Protein AF-C5FGK3-F1 (afdb_monomer_lite)

Radius of gyration: 17.94 Å; chains: 1; bounding box: 48×45×46 Å

Structure (mmCIF, N/CA/C/O backbone):
data_AF-C5FGK3-F1
#
_entry.id   AF-C5FGK3-F1
#
loop_
_atom_site.group_PDB
_atom_site.id
_atom_site.type_symbol
_atom_site.label_atom_id
_atom_site.label_alt_id
_atom_site.label_comp_id
_atom_site.label_asym_id
_atom_site.label_entity_id
_atom_site.label_seq_id
_atom_site.pdbx_PDB_ins_code
_atom_site.Cartn_x
_atom_site.Cartn_y
_atom_site.Cartn_z
_atom_site.occupancy
_atom_site.B_iso_or_equiv
_atom_site.auth_seq_id
_atom_site.auth_comp_id
_atom_site.auth_asym_id
_atom_site.auth_atom_id
_atom_site.pdbx_PDB_model_num
ATOM 1 N N . MET A 1 1 ? 9.066 6.133 8.259 1.00 46.75 1 MET A N 1
ATOM 2 C CA . MET A 1 1 ? 7.668 6.545 8.514 1.00 46.75 1 MET A CA 1
ATOM 3 C C . MET A 1 1 ? 7.582 7.326 9.819 1.00 46.75 1 MET A C 1
ATOM 5 O O . MET A 1 1 ? 7.356 6.733 10.862 1.00 46.75 1 MET A O 1
ATOM 9 N N . LYS A 1 2 ? 7.820 8.641 9.806 1.00 39.19 2 LYS A N 1
ATOM 10 C CA . LYS A 1 2 ? 7.556 9.489 10.978 1.00 39.19 2 LYS A CA 1
ATOM 11 C C . LYS A 1 2 ? 6.221 10.207 10.742 1.00 39.19 2 LYS A C 1
ATOM 13 O O . LYS A 1 2 ? 6.162 11.173 9.998 1.00 39.19 2 LYS A O 1
ATOM 18 N N . ASN A 1 3 ? 5.166 9.682 11.363 1.00 51.44 3 ASN A N 1
ATOM 19 C CA . ASN A 1 3 ? 3.956 10.397 11.795 1.00 51.44 3 ASN A CA 1
ATOM 20 C C . ASN A 1 3 ? 3.020 11.030 10.743 1.00 51.44 3 ASN A C 1
ATOM 22 O O . ASN A 1 3 ? 2.273 11.944 11.093 1.00 51.44 3 ASN A O 1
ATOM 26 N N . SER A 1 4 ? 2.990 10.559 9.492 1.00 67.69 4 SER A N 1
ATOM 27 C CA . SER A 1 4 ? 2.027 11.086 8.511 1.00 67.69 4 SER A CA 1
ATOM 28 C C . SER A 1 4 ? 0.628 10.474 8.625 1.00 67.69 4 SER A C 1
ATOM 30 O O . SER A 1 4 ? -0.319 11.152 8.245 1.00 67.69 4 SER A O 1
ATOM 32 N N . PHE A 1 5 ? 0.467 9.262 9.168 1.00 81.50 5 PHE A N 1
ATOM 33 C CA . PHE A 1 5 ? -0.829 8.578 9.256 1.00 81.50 5 PHE A CA 1
ATOM 34 C C . PHE A 1 5 ? -1.486 8.718 10.629 1.00 81.50 5 PHE A C 1
ATOM 36 O O . PHE A 1 5 ? -0.829 8.591 11.664 1.00 81.50 5 PHE A O 1
ATOM 43 N N . ARG A 1 6 ? -2.796 8.968 10.638 1.00 85.44 6 ARG A N 1
ATOM 44 C CA . ARG A 1 6 ? -3.632 9.092 11.839 1.00 85.44 6 ARG A CA 1
ATOM 45 C C . ARG A 1 6 ? -4.905 8.264 11.674 1.00 85.44 6 ARG A C 1
ATOM 47 O O . ARG A 1 6 ? -5.277 7.931 10.555 1.00 85.44 6 ARG A O 1
ATOM 54 N N . ILE A 1 7 ? -5.568 7.944 12.780 1.00 86.62 7 ILE A N 1
ATOM 55 C CA . ILE A 1 7 ? -6.902 7.331 12.751 1.00 86.62 7 ILE A CA 1
ATOM 56 C C . ILE A 1 7 ? -7.941 8.442 12.856 1.00 86.62 7 ILE A C 1
ATOM 58 O O . ILE A 1 7 ? -7.808 9.305 13.725 1.00 86.62 7 ILE A O 1
ATOM 62 N N . ASP A 1 8 ? -8.941 8.397 11.985 1.00 85.25 8 ASP A N 1
ATOM 63 C CA . ASP A 1 8 ? -10.130 9.247 12.015 1.00 85.25 8 ASP A CA 1
ATOM 64 C C . ASP A 1 8 ? -11.398 8.385 11.974 1.00 85.25 8 ASP A C 1
ATOM 66 O O . ASP A 1 8 ? -11.386 7.279 11.427 1.00 85.25 8 ASP A O 1
ATOM 70 N N . ASN A 1 9 ? -12.485 8.880 12.562 1.00 84.31 9 ASN A N 1
ATOM 71 C CA . ASN A 1 9 ? -13.774 8.194 12.602 1.00 84.31 9 ASN A CA 1
ATOM 72 C C . ASN A 1 9 ? -14.754 8.930 11.701 1.00 84.31 9 ASN A C 1
ATOM 74 O O . ASN A 1 9 ? -15.127 10.065 11.995 1.00 84.31 9 ASN A O 1
ATOM 78 N N . ARG A 1 10 ? -15.213 8.271 10.635 1.00 79.81 10 ARG A N 1
ATOM 79 C CA . ARG A 1 10 ? -16.197 8.853 9.720 1.00 79.81 10 ARG A CA 1
ATOM 80 C C . ARG A 1 10 ? -17.544 8.148 9.825 1.00 79.81 10 ARG A C 1
ATOM 82 O O . ARG A 1 10 ? -17.573 6.926 9.982 1.00 79.81 10 ARG A O 1
ATOM 89 N N . PRO A 1 11 ? -18.659 8.889 9.727 1.00 79.62 11 PRO A N 1
ATOM 90 C CA . PRO A 1 11 ? -19.976 8.285 9.636 1.00 79.62 11 PRO A CA 1
ATOM 91 C C . PRO A 1 11 ? -20.112 7.526 8.315 1.00 79.62 11 PRO A C 1
ATOM 93 O O . PRO A 1 11 ? -19.866 8.066 7.238 1.00 79.62 11 PRO A O 1
ATOM 96 N N . VAL A 1 12 ? -20.513 6.265 8.412 1.00 79.44 12 VAL A N 1
ATOM 97 C CA . VAL A 1 12 ? -20.886 5.406 7.292 1.00 79.44 12 VAL A CA 1
ATOM 98 C C . VAL A 1 12 ? -22.383 5.148 7.410 1.00 79.44 12 VAL A C 1
ATOM 100 O O . VAL A 1 12 ? -22.846 4.373 8.245 1.00 79.44 12 VAL A O 1
ATOM 103 N N . GLY A 1 13 ? -23.164 5.859 6.597 1.00 78.56 13 GLY A N 1
ATOM 104 C CA . GLY A 1 13 ? -24.617 5.919 6.762 1.00 78.56 13 GLY A CA 1
ATOM 105 C C . GLY A 1 13 ? -25.036 6.710 8.009 1.00 78.56 13 GLY A C 1
ATOM 106 O O . GLY A 1 13 ? -24.255 7.477 8.565 1.00 78.56 13 GLY A O 1
ATOM 107 N N . MET A 1 14 ? -26.289 6.546 8.445 1.00 75.56 14 MET A N 1
ATOM 108 C CA . MET A 1 14 ? -26.844 7.341 9.556 1.00 75.56 14 MET A CA 1
ATOM 109 C C . MET A 1 14 ? -26.372 6.906 10.951 1.00 75.56 14 MET A C 1
ATOM 111 O O . MET A 1 14 ? -26.411 7.718 11.870 1.00 75.56 14 MET A O 1
ATOM 115 N N . TYR A 1 15 ? -25.956 5.647 11.129 1.00 76.06 15 TYR A N 1
ATOM 116 C CA . TYR A 1 15 ? -25.777 5.057 12.467 1.00 76.06 15 TYR A CA 1
ATOM 117 C C . TYR A 1 15 ? -24.441 4.350 12.693 1.00 76.06 15 TYR A C 1
ATOM 119 O O . TYR A 1 15 ? -24.172 3.931 13.818 1.00 76.06 15 TYR A O 1
ATOM 127 N N . MET A 1 16 ? -23.606 4.185 11.664 1.00 77.75 16 MET A N 1
ATOM 128 C CA . MET A 1 16 ? -22.317 3.513 11.820 1.00 77.75 16 MET A CA 1
ATOM 129 C C . MET A 1 16 ? -21.180 4.522 11.753 1.00 77.75 16 MET A C 1
ATOM 131 O O . MET A 1 16 ? -21.219 5.474 10.980 1.00 77.75 16 MET A O 1
ATOM 135 N N . LEU A 1 17 ? -20.154 4.299 12.566 1.00 80.69 17 LEU A N 1
ATOM 136 C CA . LEU A 1 17 ? -18.863 4.960 12.441 1.00 80.69 17 LEU A CA 1
ATOM 137 C C . LEU A 1 17 ? -17.873 3.915 11.939 1.00 80.69 17 LEU A C 1
ATOM 139 O O . LEU A 1 17 ? -17.813 2.816 12.487 1.00 80.69 17 LEU A O 1
ATOM 143 N N . GLN A 1 18 ? -17.097 4.258 10.917 1.00 83.88 18 GLN A N 1
ATOM 144 C CA . GLN A 1 18 ? -15.974 3.448 10.468 1.00 83.88 18 GLN A CA 1
ATOM 145 C C . GLN A 1 18 ? -14.682 4.208 10.740 1.00 83.88 18 GLN A C 1
ATOM 147 O O . GLN A 1 18 ? -14.499 5.349 10.304 1.00 83.88 18 GLN A O 1
ATOM 152 N N . SER A 1 19 ? -13.782 3.567 11.478 1.00 87.31 19 SER A N 1
ATOM 153 C CA . SER A 1 19 ? -12.433 4.075 11.670 1.00 87.31 19 SER A CA 1
ATOM 154 C C . SER A 1 19 ? -11.613 3.854 10.398 1.00 87.31 19 SER A C 1
ATOM 156 O O . SER A 1 19 ? -11.631 2.779 9.793 1.00 87.31 19 SER A O 1
ATOM 158 N N . SER A 1 20 ? -10.874 4.879 9.989 1.00 88.38 20 SER A N 1
ATOM 159 C CA . SER A 1 20 ? -9.983 4.838 8.831 1.00 88.38 20 SER A CA 1
ATOM 160 C C . SER A 1 20 ? -8.619 5.425 9.179 1.00 88.38 20 SER A C 1
ATOM 162 O O . SER A 1 20 ? -8.494 6.390 9.938 1.00 88.38 20 SER A O 1
ATOM 164 N N . TRP A 1 21 ? -7.573 4.814 8.637 1.00 88.75 21 TRP A N 1
ATOM 165 C CA . TRP A 1 21 ? -6.245 5.393 8.590 1.00 88.75 21 TRP A CA 1
ATOM 166 C C . TRP A 1 21 ? -6.229 6.434 7.486 1.00 88.75 21 TRP A C 1
ATOM 168 O O . TRP A 1 21 ? -6.609 6.127 6.366 1.00 88.75 21 TRP A O 1
ATOM 178 N N . HIS A 1 22 ? -5.751 7.638 7.768 1.00 87.75 22 HIS A N 1
ATOM 179 C CA . HIS A 1 22 ? -5.663 8.710 6.784 1.00 87.75 22 HIS A CA 1
ATOM 180 C C . HIS A 1 22 ? -4.305 9.395 6.860 1.00 87.75 22 HIS A C 1
ATOM 182 O O . HIS A 1 22 ? -3.720 9.561 7.938 1.00 87.75 22 HIS A O 1
ATOM 188 N N . CYS A 1 23 ? -3.794 9.792 5.701 1.00 86.31 23 CYS A N 1
ATOM 189 C CA . CYS A 1 23 ? -2.635 10.656 5.610 1.00 86.31 23 CYS A CA 1
ATOM 190 C C . CYS A 1 23 ? -3.015 12.072 6.068 1.00 86.31 23 CYS A C 1
ATOM 192 O O . CYS A 1 23 ? -3.978 12.669 5.612 1.00 86.31 23 CYS A O 1
ATOM 194 N N . SER A 1 24 ? -2.211 12.661 6.943 1.00 83.38 24 SER A N 1
ATOM 195 C CA . SER A 1 24 ? -2.400 14.026 7.455 1.00 83.38 24 SER A CA 1
ATOM 196 C C . SER A 1 24 ? -2.186 15.124 6.407 1.00 83.38 24 SER A C 1
ATOM 198 O O . SER A 1 24 ? -2.412 16.297 6.699 1.00 83.38 24 SER A O 1
ATOM 200 N N . LYS A 1 25 ? -1.706 14.769 5.211 1.00 82.19 25 LYS A N 1
ATOM 201 C CA . LYS A 1 25 ? -1.355 15.708 4.136 1.00 82.19 25 LYS A CA 1
ATOM 202 C C . LYS A 1 25 ? -2.262 15.613 2.913 1.00 82.19 25 LYS A C 1
ATOM 204 O O . LYS A 1 25 ? -2.233 16.515 2.086 1.00 82.19 25 LYS A O 1
ATOM 209 N N . CYS A 1 26 ? -3.023 14.533 2.767 1.00 82.12 26 CYS A N 1
ATOM 210 C CA . CYS A 1 26 ? -3.843 14.286 1.585 1.00 82.12 26 CYS A CA 1
ATOM 211 C C . CYS A 1 26 ? -4.963 13.283 1.881 1.00 82.12 26 CYS A C 1
ATOM 213 O O . CYS A 1 26 ? -5.015 12.702 2.958 1.00 82.12 26 CYS A O 1
ATOM 215 N N . SER A 1 27 ? -5.816 13.021 0.894 1.00 81.75 27 SER A N 1
ATOM 216 C CA . SER A 1 27 ? -6.951 12.096 1.012 1.00 81.75 27 SER A CA 1
ATOM 217 C C . SER A 1 27 ? -6.583 10.608 0.914 1.00 81.75 27 SER A C 1
ATOM 219 O O . SER A 1 27 ? -7.466 9.783 0.711 1.00 81.75 27 SER A O 1
ATOM 221 N N . PHE A 1 28 ? -5.301 10.238 1.006 1.00 85.81 28 PHE A N 1
ATOM 222 C CA . PHE A 1 28 ? -4.901 8.831 0.982 1.00 85.81 28 PHE A CA 1
ATOM 223 C C . PHE A 1 28 ? -5.309 8.143 2.291 1.00 85.81 28 PHE A C 1
ATOM 225 O O . PHE A 1 28 ? -4.869 8.548 3.372 1.00 85.81 28 PHE A O 1
ATOM 232 N N . GLU A 1 29 ? -6.139 7.106 2.186 1.00 88.38 29 GLU A N 1
ATOM 233 C CA . GLU A 1 29 ? -6.768 6.448 3.329 1.00 88.38 29 GLU A CA 1
ATOM 234 C C . GLU A 1 29 ? -6.882 4.924 3.181 1.00 88.38 29 GLU A C 1
ATOM 236 O O . GLU A 1 29 ? -6.726 4.360 2.094 1.00 88.38 29 GLU A O 1
ATOM 241 N N . GLY A 1 30 ? -7.105 4.255 4.309 1.00 87.81 30 GLY A N 1
ATOM 242 C CA . GLY A 1 30 ? -7.241 2.809 4.432 1.00 87.81 30 GLY A CA 1
ATOM 243 C C . GLY A 1 30 ? -8.160 2.435 5.583 1.00 87.81 30 GLY A C 1
ATOM 244 O O . GLY A 1 30 ? -8.335 3.197 6.531 1.00 87.81 30 GLY A O 1
ATOM 245 N N . ILE A 1 31 ? -8.753 1.249 5.515 1.00 88.31 31 ILE A N 1
ATOM 246 C CA . ILE A 1 31 ? -9.675 0.776 6.549 1.00 88.31 31 ILE A CA 1
ATOM 247 C C . ILE A 1 31 ? -8.880 0.423 7.814 1.00 88.31 31 ILE A C 1
ATOM 249 O O . ILE A 1 31 ? -7.796 -0.163 7.741 1.00 88.31 31 ILE A O 1
ATOM 253 N N . VAL A 1 32 ? -9.411 0.792 8.982 1.00 88.69 32 VAL A N 1
ATOM 254 C CA . VAL A 1 32 ? -8.913 0.287 10.265 1.00 88.69 32 VAL A CA 1
ATOM 255 C C . VAL A 1 32 ? -9.580 -1.052 10.534 1.00 88.69 32 VAL A C 1
ATOM 257 O O . VAL A 1 32 ? -10.806 -1.149 10.565 1.00 88.69 32 VAL A O 1
ATOM 260 N N . GLN A 1 33 ? -8.768 -2.076 10.764 1.00 88.25 33 GLN A N 1
ATOM 261 C CA . GLN A 1 33 ? -9.252 -3.338 11.297 1.00 88.25 33 GLN A CA 1
ATOM 262 C C . GLN A 1 33 ? -9.215 -3.272 12.824 1.00 88.25 33 GLN A C 1
ATOM 264 O O . GLN A 1 33 ? -8.216 -2.857 13.418 1.00 88.25 33 GLN A O 1
ATOM 269 N N . GLU A 1 34 ? -10.317 -3.663 13.455 1.00 88.25 34 GLU A N 1
ATOM 270 C CA . GLU A 1 34 ? -10.481 -3.608 14.904 1.00 88.25 34 GLU A CA 1
ATOM 271 C C . GLU A 1 34 ? -10.555 -5.012 15.494 1.00 88.25 34 GLU A C 1
ATOM 273 O O . GLU A 1 34 ? -11.328 -5.853 15.037 1.00 88.25 34 GLU A O 1
ATOM 278 N N . SER A 1 35 ? -9.766 -5.263 16.536 1.00 87.00 35 SER A N 1
ATOM 279 C CA . SER A 1 35 ? -9.797 -6.516 17.287 1.00 87.00 35 SER A CA 1
ATOM 280 C C . SER A 1 35 ? -9.989 -6.234 18.773 1.00 87.00 35 SER A C 1
ATOM 282 O O . SER A 1 35 ? -9.190 -5.536 19.403 1.00 87.00 35 SER A O 1
ATOM 284 N N . LYS A 1 36 ? -11.091 -6.738 19.334 1.00 88.00 36 LYS A N 1
ATOM 285 C CA . LYS A 1 36 ? -11.443 -6.565 20.749 1.00 88.00 36 LYS A CA 1
ATOM 286 C C . LYS A 1 36 ? -10.662 -7.563 21.599 1.00 88.00 36 LYS A C 1
ATOM 288 O O . LYS A 1 36 ? -10.551 -8.728 21.232 1.00 88.00 36 LYS A O 1
ATOM 293 N N . PHE A 1 37 ? -10.171 -7.132 22.758 1.00 84.00 37 PHE A N 1
ATOM 294 C CA . PHE A 1 37 ? -9.465 -8.015 23.688 1.00 84.00 37 PHE A CA 1
ATOM 295 C C . PHE A 1 37 ? -9.782 -7.685 25.150 1.00 84.00 37 PHE A C 1
ATOM 297 O O . PHE A 1 37 ? -10.161 -6.564 25.491 1.00 84.00 37 PHE A O 1
ATOM 304 N N . SER A 1 38 ? -9.607 -8.677 26.025 1.00 81.62 38 SER A N 1
ATOM 305 C CA . SER A 1 38 ? -9.727 -8.533 27.478 1.00 81.62 38 SER A CA 1
ATOM 306 C C . SER A 1 38 ? -8.365 -8.745 28.138 1.00 81.62 38 SER A C 1
ATOM 308 O O . SER A 1 38 ? -7.579 -9.580 27.697 1.00 81.62 38 SER A O 1
ATOM 310 N N . GLY A 1 39 ? -8.068 -7.993 29.199 1.00 79.94 39 GLY A N 1
ATOM 311 C CA . GLY A 1 39 ? -6.812 -8.126 29.940 1.00 79.94 39 GLY A CA 1
ATOM 312 C C . GLY A 1 39 ? -5.623 -7.396 29.301 1.00 79.94 39 GLY A C 1
ATOM 313 O O . GLY A 1 39 ? -5.734 -6.229 28.907 1.00 79.94 39 GLY A O 1
ATOM 314 N N . LYS A 1 40 ? -4.448 -8.039 29.297 1.00 77.19 40 LYS A N 1
ATOM 315 C CA . LYS A 1 40 ? -3.210 -7.468 28.737 1.00 77.19 40 LYS A CA 1
ATOM 316 C C . LYS A 1 40 ? -3.292 -7.420 27.209 1.00 77.19 40 LYS A C 1
ATOM 318 O O . LYS A 1 40 ? -3.953 -8.256 26.603 1.00 77.19 40 LYS A O 1
ATOM 323 N N . ALA A 1 41 ? -2.621 -6.439 26.604 1.00 71.62 41 ALA A N 1
ATOM 324 C CA . ALA A 1 41 ? -2.521 -6.370 25.150 1.00 71.62 41 ALA A CA 1
ATOM 325 C C . ALA A 1 41 ? -1.891 -7.674 24.621 1.00 71.62 41 ALA A C 1
ATOM 327 O O . ALA A 1 41 ? -0.873 -8.102 25.178 1.00 71.62 41 ALA A O 1
ATOM 328 N N . PRO A 1 42 ? -2.490 -8.327 23.610 1.00 76.12 42 PRO A N 1
ATOM 329 C CA . PRO A 1 42 ? -1.920 -9.537 23.038 1.00 76.12 42 PRO A CA 1
ATOM 330 C C . PRO A 1 42 ? -0.551 -9.241 22.419 1.00 76.12 42 PRO A C 1
ATOM 332 O O . PRO A 1 42 ? -0.269 -8.113 22.015 1.00 76.12 42 PRO A O 1
ATOM 335 N N . VAL A 1 43 ? 0.308 -10.259 22.356 1.00 72.56 43 VAL A N 1
ATOM 336 C CA . VAL A 1 43 ? 1.564 -10.166 21.606 1.00 72.56 43 VAL A CA 1
ATOM 337 C C . VAL A 1 43 ? 1.195 -10.106 20.131 1.00 72.56 43 VAL A C 1
ATOM 339 O O . VAL A 1 43 ? 0.607 -11.041 19.592 1.00 72.56 43 VAL A O 1
ATOM 342 N N . LEU A 1 44 ? 1.475 -8.970 19.503 1.00 69.81 44 LEU A N 1
ATOM 343 C CA . LEU A 1 44 ? 1.085 -8.715 18.127 1.00 69.81 44 LEU A CA 1
ATOM 344 C C . LEU A 1 44 ? 2.194 -9.138 17.187 1.00 69.81 44 LEU A C 1
ATOM 346 O O . LEU A 1 44 ? 3.362 -8.823 17.415 1.00 69.81 44 LEU A O 1
ATOM 350 N N . SER A 1 45 ? 1.809 -9.836 16.122 1.00 66.50 45 SER A N 1
ATOM 351 C CA . SER A 1 45 ? 2.738 -10.092 15.036 1.00 66.50 45 SER A CA 1
ATOM 352 C C . SER A 1 45 ? 3.188 -8.763 14.429 1.00 66.50 45 SER A C 1
ATOM 354 O O . SER A 1 45 ? 2.386 -7.835 14.263 1.00 66.50 45 SER A O 1
ATOM 356 N N . SER A 1 46 ? 4.462 -8.703 14.043 1.00 60.53 46 SER A N 1
ATOM 357 C CA . SER A 1 46 ? 5.040 -7.631 13.225 1.00 60.53 46 SER A CA 1
ATOM 358 C C . SER A 1 46 ? 4.205 -7.342 11.963 1.00 60.53 46 SER A C 1
ATOM 360 O O . SER A 1 46 ? 4.256 -6.224 11.447 1.00 60.53 46 SER A O 1
ATOM 362 N N . MET A 1 47 ? 3.384 -8.314 11.531 1.00 56.31 47 MET A N 1
ATOM 363 C CA . MET A 1 47 ? 2.326 -8.218 10.517 1.00 56.31 47 MET A CA 1
ATOM 364 C C . MET A 1 47 ? 1.530 -6.921 10.540 1.00 56.31 47 MET A C 1
ATOM 366 O O . MET A 1 47 ? 1.282 -6.294 9.508 1.00 56.31 47 MET A O 1
ATOM 370 N N . LEU A 1 48 ? 1.116 -6.525 11.741 1.00 62.66 48 LEU A N 1
ATOM 371 C CA . LEU A 1 48 ? 0.057 -5.542 11.928 1.00 62.66 48 LEU A CA 1
ATOM 372 C C . LEU A 1 48 ? 0.531 -4.103 11.711 1.00 62.66 48 LEU A C 1
ATOM 374 O O . LEU A 1 48 ? -0.287 -3.181 11.672 1.00 62.66 48 LEU A O 1
ATOM 378 N N . GLY A 1 49 ? 1.843 -3.911 11.533 1.00 68.62 49 GLY A N 1
ATOM 379 C CA . GLY A 1 49 ? 2.452 -2.597 11.421 1.00 68.62 49 GLY A CA 1
ATOM 380 C C . GLY A 1 49 ? 2.205 -1.752 12.674 1.00 68.62 49 GLY A C 1
ATOM 381 O O . GLY A 1 49 ? 2.145 -2.277 13.784 1.00 68.62 49 GLY A O 1
ATOM 382 N N . PRO A 1 50 ? 2.090 -0.424 12.525 1.00 71.44 50 PRO A N 1
ATOM 383 C CA . PRO A 1 50 ? 1.578 0.449 13.574 1.00 71.44 50 PRO A CA 1
ATOM 384 C C . PRO A 1 50 ? 0.216 -0.015 14.112 1.00 71.44 50 PRO A C 1
ATOM 386 O O . PRO A 1 50 ? -0.790 0.012 13.408 1.00 71.44 50 PRO A O 1
ATOM 389 N N . VAL A 1 51 ? 0.184 -0.378 15.393 1.00 81.38 51 VAL A N 1
ATOM 390 C CA . VAL A 1 51 ? -1.039 -0.742 16.117 1.00 81.38 51 VAL A CA 1
ATOM 391 C C . VAL A 1 51 ? -1.307 0.312 17.181 1.00 81.38 51 VAL A C 1
ATOM 393 O O . VAL A 1 51 ? -0.417 0.687 17.947 1.00 81.38 51 VAL A O 1
ATOM 396 N N . LYS A 1 52 ? -2.553 0.780 17.256 1.00 83.81 52 LYS A N 1
ATOM 397 C CA . LYS A 1 52 ? -3.028 1.655 18.325 1.00 83.81 52 LYS A CA 1
ATOM 398 C C . LYS A 1 52 ? -3.967 0.879 19.241 1.00 83.81 52 LYS A C 1
ATOM 400 O O . LYS A 1 52 ? -4.948 0.302 18.790 1.00 83.81 52 LYS A O 1
ATOM 405 N N . THR A 1 53 ? -3.690 0.891 20.542 1.00 85.31 53 THR A N 1
ATOM 406 C CA . THR A 1 53 ? -4.668 0.437 21.541 1.00 85.31 53 THR A CA 1
ATOM 407 C C . THR A 1 53 ? -5.577 1.604 21.905 1.00 85.31 53 THR A C 1
ATOM 409 O O . THR A 1 53 ? -5.103 2.720 22.118 1.00 85.31 53 THR A O 1
ATOM 412 N N . SER A 1 54 ? -6.884 1.385 21.957 1.00 84.88 54 SER A N 1
ATOM 413 C CA . SER A 1 54 ? -7.872 2.392 22.358 1.00 84.88 54 SER A CA 1
ATOM 414 C C . SER A 1 54 ? -9.018 1.746 23.132 1.00 84.88 54 SER A C 1
ATOM 416 O O . SER A 1 54 ? -9.138 0.523 23.177 1.00 84.88 54 SER A O 1
ATOM 418 N N . ILE A 1 55 ? -9.832 2.568 23.791 1.00 85.19 55 ILE A N 1
ATOM 419 C CA . ILE A 1 55 ? -11.054 2.119 24.458 1.00 85.19 55 ILE A CA 1
ATOM 420 C C . ILE A 1 55 ? -12.229 2.632 23.632 1.00 85.19 55 ILE A C 1
ATOM 422 O O . ILE A 1 55 ? -12.398 3.841 23.493 1.00 85.19 55 ILE A O 1
ATOM 426 N N . ILE A 1 56 ? -13.022 1.718 23.078 1.00 80.25 56 ILE A N 1
ATOM 427 C CA . ILE A 1 56 ? -14.191 2.024 22.248 1.00 80.25 56 ILE A CA 1
ATOM 428 C C . ILE A 1 56 ? -15.391 1.349 22.901 1.00 80.25 56 ILE A C 1
ATOM 430 O O . ILE A 1 56 ? -15.357 0.147 23.161 1.00 80.25 56 ILE A O 1
ATOM 434 N N . GLN A 1 57 ? -16.429 2.130 23.221 1.00 80.00 57 GLN A N 1
ATOM 435 C CA . GLN A 1 57 ? -17.635 1.642 23.913 1.00 80.00 57 GLN A CA 1
ATOM 436 C C . GLN A 1 57 ? -17.315 0.845 25.199 1.00 80.00 57 GLN A C 1
ATOM 438 O O . GLN A 1 57 ? -17.921 -0.182 25.483 1.00 80.00 57 GLN A O 1
ATOM 443 N N . GLY A 1 58 ? -16.309 1.288 25.963 1.00 81.62 58 GLY A N 1
ATOM 444 C CA . GLY A 1 58 ? -15.880 0.631 27.205 1.00 81.62 58 GLY A CA 1
ATOM 445 C C . GLY A 1 58 ? -15.039 -0.641 27.022 1.00 81.62 58 GLY A C 1
ATOM 446 O O . GLY A 1 58 ? -14.555 -1.189 28.010 1.00 81.62 58 GLY A O 1
ATOM 447 N N . MET A 1 59 ? -14.800 -1.093 25.788 1.00 84.44 59 MET A N 1
ATOM 448 C CA . MET A 1 59 ? -13.966 -2.261 25.488 1.00 84.44 59 MET A CA 1
ATOM 449 C C . MET A 1 59 ? -12.574 -1.838 25.023 1.00 84.44 59 MET A C 1
ATOM 451 O O . MET A 1 59 ? -12.429 -0.859 24.291 1.00 84.44 59 MET A O 1
ATOM 455 N N . ARG A 1 60 ? -11.538 -2.594 25.405 1.00 87.06 60 ARG A N 1
ATOM 456 C CA . ARG A 1 60 ? -10.197 -2.415 24.838 1.00 87.06 60 ARG A CA 1
ATOM 457 C C . ARG A 1 60 ? -10.169 -2.984 23.422 1.00 87.06 60 ARG A C 1
ATOM 459 O O . ARG A 1 60 ? -10.544 -4.135 23.195 1.00 87.06 60 ARG A O 1
ATOM 466 N N . VAL A 1 61 ? -9.719 -2.163 22.483 1.00 87.62 61 VAL A N 1
ATOM 467 C CA . VAL A 1 61 ? -9.666 -2.478 21.058 1.00 87.62 61 VAL A CA 1
ATOM 468 C C . VAL A 1 61 ? -8.265 -2.202 20.538 1.00 87.62 61 VAL A C 1
ATOM 470 O O . VAL A 1 61 ? -7.653 -1.179 20.858 1.00 87.62 61 VAL A O 1
ATOM 473 N N . LEU A 1 62 ? -7.754 -3.131 19.740 1.00 88.50 62 LEU A N 1
ATOM 474 C CA . LEU A 1 62 ? -6.588 -2.925 18.900 1.00 88.50 62 LEU A CA 1
ATOM 475 C C . LEU A 1 62 ? -7.042 -2.461 17.529 1.00 88.50 62 LEU A C 1
ATOM 477 O O . LEU A 1 62 ? -7.817 -3.146 16.869 1.00 88.50 62 LEU A O 1
ATOM 481 N N . GLN A 1 63 ? -6.523 -1.318 17.116 1.00 87.19 63 GLN A N 1
ATOM 482 C CA . GLN A 1 63 ? -6.727 -0.740 15.803 1.00 87.19 63 GLN A CA 1
ATOM 483 C C . GLN A 1 63 ? -5.450 -0.943 14.989 1.00 87.19 63 GLN A C 1
ATOM 485 O O . GLN A 1 63 ? -4.375 -0.485 15.386 1.00 87.19 63 GLN A O 1
ATOM 490 N N . MET A 1 64 ? -5.567 -1.650 13.871 1.00 87.19 64 MET A N 1
ATOM 491 C CA . MET A 1 64 ? -4.459 -2.024 12.989 1.00 87.19 64 MET A CA 1
ATOM 492 C C . MET A 1 64 ? -4.803 -1.716 11.531 1.00 87.19 64 MET A C 1
ATOM 494 O O . MET A 1 64 ? -5.939 -1.352 11.210 1.00 87.19 64 MET A O 1
ATOM 498 N N . PHE A 1 65 ? -3.815 -1.793 10.642 1.00 86.81 65 PHE A N 1
ATOM 499 C CA . PHE A 1 65 ? -4.078 -1.691 9.208 1.00 86.81 65 PHE A CA 1
ATOM 500 C C . PHE A 1 65 ? -4.876 -2.892 8.714 1.00 86.81 65 PHE A C 1
ATOM 502 O O . PHE A 1 65 ? -4.673 -4.005 9.200 1.00 86.81 65 PHE A O 1
ATOM 509 N N . ASP A 1 66 ? -5.727 -2.650 7.719 1.00 87.19 66 ASP A N 1
ATOM 510 C CA . ASP A 1 66 ? -6.368 -3.687 6.916 1.00 87.19 66 ASP A CA 1
ATOM 511 C C . ASP A 1 66 ? -5.340 -4.731 6.452 1.00 87.19 66 ASP A C 1
ATOM 513 O O . ASP A 1 66 ? -4.376 -4.412 5.745 1.00 87.19 66 ASP A O 1
ATOM 517 N N . GLN A 1 67 ? -5.548 -5.973 6.889 1.00 88.25 67 GLN A N 1
ATOM 518 C CA . GLN A 1 67 ? -4.711 -7.106 6.523 1.00 88.25 67 GLN A CA 1
ATOM 519 C C . GLN A 1 67 ? -5.216 -7.813 5.262 1.00 88.25 67 GLN A C 1
ATOM 521 O O . GLN A 1 67 ? -4.664 -8.842 4.920 1.00 88.25 67 GLN A O 1
ATOM 526 N N . THR A 1 68 ? -6.232 -7.342 4.539 1.00 91.38 68 THR A N 1
ATOM 527 C CA . THR A 1 68 ? -6.665 -8.038 3.313 1.00 91.38 68 THR A CA 1
ATOM 528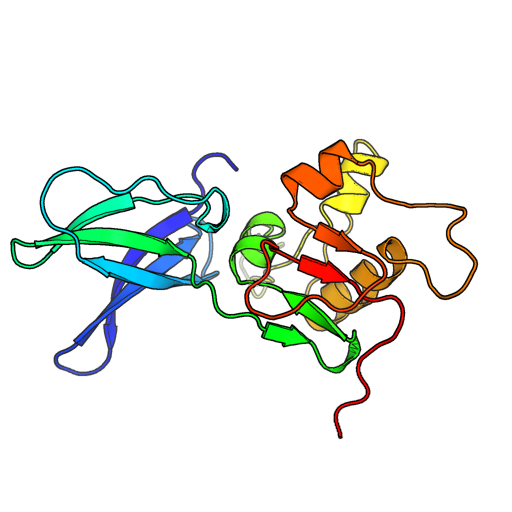 C C . THR A 1 68 ? -5.555 -8.081 2.256 1.00 91.38 68 THR A C 1
ATOM 530 O O . THR A 1 68 ? -4.926 -7.064 1.943 1.00 91.38 68 THR A O 1
ATOM 533 N N . VAL A 1 69 ? -5.302 -9.274 1.704 1.00 94.12 69 VAL A N 1
ATOM 534 C CA . VAL A 1 69 ? -4.430 -9.440 0.535 1.00 94.12 69 VAL A CA 1
ATOM 535 C C . VAL A 1 69 ? -5.216 -9.033 -0.702 1.00 94.12 69 VAL A C 1
ATOM 537 O O . VAL A 1 69 ? -6.327 -9.501 -0.937 1.00 94.12 69 VAL A O 1
ATOM 540 N N . ARG A 1 70 ? -4.638 -8.135 -1.494 1.00 94.88 70 ARG A N 1
ATOM 541 C CA . ARG A 1 70 ? -5.194 -7.665 -2.761 1.00 94.88 70 ARG A CA 1
ATOM 542 C C . ARG A 1 70 ? -4.317 -8.153 -3.899 1.00 94.88 70 ARG A C 1
ATOM 544 O O . ARG A 1 70 ? -3.097 -8.023 -3.829 1.00 94.88 70 ARG A O 1
ATOM 551 N N . LEU A 1 71 ? -4.936 -8.679 -4.950 1.00 95.06 71 LEU A N 1
ATOM 552 C CA . LEU A 1 71 ? -4.259 -9.065 -6.185 1.00 95.06 71 LEU A CA 1
ATOM 553 C C . LEU A 1 71 ? -4.368 -7.928 -7.204 1.00 95.06 71 LEU A C 1
ATOM 555 O O . LEU A 1 71 ? -5.467 -7.511 -7.566 1.00 95.06 71 LEU A O 1
ATOM 559 N N . HIS A 1 72 ? -3.233 -7.446 -7.698 1.00 94.31 72 HIS A N 1
ATOM 560 C CA . HIS A 1 72 ? -3.200 -6.565 -8.857 1.00 94.31 72 HIS A CA 1
ATOM 561 C C . HIS A 1 72 ? -3.147 -7.411 -10.133 1.00 94.31 72 HIS A C 1
ATOM 563 O O . HIS A 1 72 ? -2.076 -7.874 -10.527 1.00 94.31 72 HIS A O 1
ATOM 569 N N . GLY A 1 73 ? -4.301 -7.610 -10.775 1.00 90.25 73 GLY A N 1
ATOM 570 C CA . GLY A 1 73 ? -4.458 -8.495 -11.938 1.00 90.25 73 GLY A CA 1
ATOM 571 C C . GLY A 1 73 ? -3.382 -8.333 -13.026 1.00 90.25 73 GLY A C 1
ATOM 572 O O . GLY A 1 73 ? -2.722 -9.318 -13.347 1.00 90.25 73 GLY A O 1
ATOM 573 N N . PRO A 1 74 ? -3.117 -7.116 -13.548 1.00 89.81 74 PRO A N 1
ATOM 574 C CA . PRO A 1 74 ? -2.144 -6.925 -14.628 1.00 89.81 74 PRO A CA 1
ATOM 575 C C . PRO A 1 74 ? -0.702 -7.298 -14.258 1.00 89.81 74 PRO A C 1
ATOM 577 O O . PRO A 1 74 ? 0.047 -7.819 -15.086 1.00 89.81 74 PRO A O 1
ATOM 580 N N . SER A 1 75 ? -0.281 -7.032 -13.016 1.00 88.88 75 SER A N 1
ATOM 581 C CA . SER A 1 75 ? 1.095 -7.331 -12.601 1.00 88.88 75 SER A CA 1
ATOM 582 C C . SER A 1 75 ? 1.251 -8.709 -11.960 1.00 88.88 75 SER A C 1
ATOM 584 O O . SER A 1 75 ? 2.364 -9.226 -11.942 1.00 88.88 75 SER A O 1
ATOM 586 N N . GLY A 1 76 ? 0.169 -9.303 -11.455 1.00 90.88 76 GLY A N 1
ATOM 587 C CA . GLY A 1 76 ? 0.201 -10.506 -10.627 1.00 90.88 76 GLY A CA 1
ATOM 588 C C . GLY A 1 76 ? 0.727 -10.262 -9.208 1.00 90.88 76 GLY A C 1
ATOM 589 O O . GLY A 1 76 ? 0.895 -11.217 -8.456 1.00 90.88 76 GLY A O 1
ATOM 590 N N . ASN A 1 77 ? 1.002 -9.011 -8.820 1.00 93.56 77 ASN A N 1
ATOM 591 C CA . ASN A 1 77 ? 1.493 -8.717 -7.475 1.00 93.56 77 ASN A CA 1
ATOM 592 C C . ASN A 1 77 ? 0.363 -8.869 -6.459 1.00 93.56 77 ASN A C 1
ATOM 594 O O . ASN A 1 77 ? -0.739 -8.351 -6.659 1.00 93.56 77 ASN A O 1
ATOM 598 N N . ARG A 1 78 ? 0.675 -9.486 -5.324 1.00 95.31 78 ARG A N 1
ATOM 599 C CA . ARG A 1 78 ? -0.218 -9.581 -4.169 1.00 95.31 78 ARG A CA 1
ATOM 600 C C . ARG A 1 78 ? 0.271 -8.622 -3.094 1.00 95.31 78 ARG A C 1
ATOM 602 O O . ARG A 1 78 ? 1.461 -8.590 -2.808 1.00 95.31 78 ARG A O 1
ATOM 609 N N . TYR A 1 79 ? -0.595 -7.816 -2.498 1.00 95.06 79 TYR A N 1
ATOM 610 C CA . TYR A 1 79 ? -0.165 -6.786 -1.550 1.00 95.06 79 TYR A CA 1
ATOM 611 C C . TYR A 1 79 ? -1.218 -6.492 -0.487 1.00 95.06 79 TYR A C 1
ATOM 613 O O . TYR A 1 79 ? -2.416 -6.600 -0.733 1.00 95.06 79 TYR A O 1
ATOM 621 N N . ARG A 1 80 ? -0.765 -6.067 0.692 1.00 93.44 80 ARG A N 1
ATOM 622 C CA . ARG A 1 80 ? -1.614 -5.515 1.755 1.00 93.44 80 ARG A CA 1
ATOM 623 C C . ARG A 1 80 ? -1.524 -3.992 1.744 1.00 93.44 80 ARG A C 1
ATOM 625 O O . ARG A 1 80 ? -0.550 -3.405 1.264 1.00 93.44 80 ARG A O 1
ATOM 632 N N . TRP A 1 81 ? -2.534 -3.324 2.296 1.00 91.69 81 TRP A N 1
ATOM 633 C CA . TRP A 1 81 ? -2.633 -1.859 2.238 1.00 91.69 81 TRP A CA 1
ATOM 634 C C . TRP A 1 81 ? -1.418 -1.146 2.859 1.00 91.69 81 TRP A C 1
ATOM 636 O O . TRP A 1 81 ? -0.971 -0.116 2.354 1.00 91.69 81 TRP A O 1
ATOM 646 N N . ILE A 1 82 ? -0.822 -1.723 3.907 1.00 90.81 82 ILE A N 1
ATOM 647 C CA . ILE A 1 82 ? 0.378 -1.181 4.561 1.00 90.81 82 ILE A CA 1
ATOM 648 C C . ILE A 1 82 ? 1.558 -0.981 3.595 1.00 90.81 82 ILE A C 1
ATOM 650 O O . ILE A 1 82 ? 2.310 -0.019 3.758 1.00 90.81 82 ILE A O 1
ATOM 654 N N . PHE A 1 83 ? 1.702 -1.815 2.559 1.00 92.56 83 PHE A N 1
ATOM 655 C CA . PHE A 1 83 ? 2.728 -1.614 1.537 1.00 92.56 83 PHE A CA 1
ATOM 656 C C . PHE A 1 83 ? 2.503 -0.312 0.762 1.00 92.56 83 PHE A C 1
ATOM 658 O O . PHE A 1 83 ? 3.430 0.480 0.590 1.00 92.56 83 PHE A O 1
ATOM 665 N N . LEU A 1 84 ? 1.256 -0.038 0.367 1.00 92.06 84 LEU A N 1
ATOM 666 C CA . LEU A 1 84 ? 0.901 1.220 -0.290 1.00 92.06 84 LEU A CA 1
ATOM 667 C C . LEU A 1 84 ? 1.158 2.414 0.626 1.00 92.06 84 LEU A C 1
ATOM 669 O O . LEU A 1 84 ? 1.686 3.423 0.172 1.00 92.06 84 LEU A O 1
ATOM 673 N N . ALA A 1 85 ? 0.865 2.286 1.921 1.00 89.75 85 ALA A N 1
ATOM 674 C CA . ALA A 1 85 ? 1.206 3.308 2.909 1.00 89.75 85 ALA A CA 1
ATOM 675 C C . ALA A 1 85 ? 2.725 3.532 3.030 1.00 89.75 85 ALA A C 1
ATOM 677 O O . ALA A 1 85 ? 3.155 4.668 3.230 1.00 89.75 85 ALA A O 1
ATOM 678 N N . LYS A 1 86 ? 3.549 2.481 2.886 1.00 88.69 86 LYS A N 1
ATOM 679 C CA . LYS A 1 86 ? 5.020 2.593 2.829 1.00 88.69 86 LYS A CA 1
ATOM 680 C C . LYS A 1 86 ? 5.520 3.305 1.583 1.00 88.69 86 LYS A C 1
ATOM 682 O O . LYS A 1 86 ? 6.479 4.067 1.687 1.00 88.69 86 LYS A O 1
ATOM 687 N N . SER A 1 87 ? 4.866 3.090 0.451 1.00 90.50 87 SER A N 1
ATOM 688 C CA . SER A 1 87 ? 5.211 3.729 -0.818 1.00 90.50 87 SER A CA 1
ATOM 689 C C . SER A 1 87 ? 4.522 5.069 -1.048 1.00 90.50 87 SER A C 1
ATOM 691 O O . SER A 1 87 ? 4.842 5.750 -2.016 1.00 90.50 87 SER A O 1
ATOM 693 N N . HIS A 1 88 ? 3.590 5.470 -0.190 1.00 89.44 88 HIS A N 1
ATOM 694 C CA . HIS A 1 88 ? 2.826 6.695 -0.363 1.00 89.44 88 HIS A CA 1
ATOM 695 C C . HIS A 1 88 ? 3.732 7.935 -0.356 1.00 89.44 88 HIS A C 1
ATOM 697 O O . HIS A 1 88 ? 4.477 8.175 0.598 1.00 89.44 88 HIS A O 1
ATOM 703 N N . VAL A 1 89 ? 3.619 8.753 -1.403 1.00 86.81 89 VAL A N 1
ATOM 704 C CA . VAL A 1 89 ? 4.232 10.080 -1.478 1.00 86.81 89 VAL A CA 1
ATOM 705 C C . VAL A 1 89 ? 3.151 11.129 -1.262 1.00 86.81 89 VAL A C 1
ATOM 707 O O . VAL A 1 89 ? 2.078 11.061 -1.863 1.00 86.81 89 VAL A O 1
ATOM 710 N N . GLU A 1 90 ? 3.453 12.109 -0.405 1.00 79.38 90 GLU A N 1
ATOM 711 C CA . GLU A 1 90 ? 2.567 13.239 -0.136 1.00 79.38 90 GLU A CA 1
ATOM 712 C C . GLU A 1 90 ? 2.115 13.883 -1.446 1.00 79.38 90 GLU A C 1
ATOM 714 O O . GLU A 1 90 ? 2.932 14.292 -2.274 1.00 79.38 90 GLU A O 1
ATOM 719 N N . CYS A 1 91 ? 0.804 14.003 -1.610 1.00 73.00 91 CYS A N 1
ATOM 720 C CA . CYS A 1 91 ? 0.228 14.579 -2.808 1.00 73.00 91 CYS A CA 1
ATOM 721 C C . CYS A 1 91 ? 0.447 16.091 -2.769 1.00 73.00 91 CYS A C 1
ATOM 723 O O . CYS A 1 91 ? -0.241 16.816 -2.048 1.00 73.00 91 CYS A O 1
ATOM 725 N N . ARG A 1 92 ? 1.459 16.563 -3.496 1.00 64.81 92 ARG A N 1
ATOM 726 C CA . ARG A 1 92 ? 1.780 17.986 -3.589 1.00 64.81 92 ARG A CA 1
ATOM 727 C C . ARG A 1 92 ? 1.220 18.531 -4.896 1.00 64.81 92 ARG A C 1
ATOM 729 O O . ARG A 1 92 ? 1.618 18.043 -5.952 1.00 64.81 92 ARG A O 1
ATOM 736 N N . PRO A 1 93 ? 0.322 19.528 -4.855 1.00 61.41 93 PRO A N 1
ATOM 737 C CA . PRO A 1 93 ? -0.049 20.232 -6.068 1.00 61.41 93 PRO A CA 1
ATOM 738 C C . PRO A 1 93 ? 1.193 20.954 -6.603 1.00 61.41 93 PRO A C 1
ATOM 740 O O . PRO A 1 93 ? 1.849 21.696 -5.871 1.00 61.41 93 PRO A O 1
ATOM 743 N N . SER A 1 94 ? 1.531 20.735 -7.872 1.00 61.59 94 SER A N 1
ATOM 744 C CA . SER A 1 94 ? 2.586 21.493 -8.556 1.00 61.59 94 SER A CA 1
ATOM 745 C C . SER A 1 94 ? 2.236 22.979 -8.651 1.00 61.59 94 SER A C 1
ATOM 747 O O . SER A 1 94 ? 3.127 23.826 -8.608 1.00 61.59 94 SER A O 1
ATOM 749 N N . LYS A 1 95 ? 0.937 23.298 -8.742 1.00 68.88 95 LYS A N 1
ATOM 750 C CA . LYS A 1 95 ? 0.371 24.653 -8.735 1.00 68.88 95 LYS A CA 1
ATOM 751 C C . LYS A 1 95 ? -0.972 24.665 -7.992 1.00 68.88 95 LYS A C 1
ATOM 753 O O . LYS A 1 95 ? -1.648 23.642 -7.984 1.00 68.88 95 LYS A O 1
ATOM 758 N N . PRO A 1 96 ? -1.418 25.807 -7.433 1.00 61.25 96 PRO A N 1
ATOM 759 C CA . PRO A 1 96 ? -2.672 25.908 -6.668 1.00 61.25 96 PRO A CA 1
ATOM 760 C C . PRO A 1 96 ? -3.933 25.442 -7.414 1.00 61.25 96 PRO A C 1
ATOM 762 O O . PRO A 1 96 ? -4.923 25.082 -6.788 1.00 61.25 96 PRO A O 1
ATOM 765 N N . THR A 1 97 ? -3.900 25.467 -8.747 1.00 66.06 97 THR A N 1
ATOM 766 C CA . THR A 1 97 ? -4.997 25.076 -9.643 1.00 66.06 97 THR A CA 1
ATOM 767 C C . THR A 1 97 ? -4.908 23.629 -10.126 1.00 66.06 97 THR A C 1
ATOM 769 O O . THR A 1 97 ? -5.835 23.149 -10.777 1.00 66.06 97 THR A O 1
ATOM 772 N N . ASP A 1 98 ? -3.794 22.941 -9.862 1.00 64.62 98 ASP A N 1
ATOM 773 C CA . ASP A 1 98 ? -3.580 21.585 -10.351 1.00 64.62 98 ASP A CA 1
ATOM 774 C C . ASP A 1 98 ? -4.333 20.581 -9.484 1.00 64.62 98 ASP A C 1
ATOM 776 O O . ASP A 1 98 ? -4.369 20.672 -8.253 1.00 64.62 98 ASP A O 1
ATOM 780 N N . LYS A 1 99 ? -4.905 19.569 -10.141 1.00 60.38 99 LYS A N 1
ATOM 781 C CA . LYS A 1 99 ? -5.428 18.402 -9.436 1.00 60.38 99 LYS A CA 1
ATOM 782 C C . LYS A 1 99 ? -4.299 17.782 -8.619 1.00 60.38 99 LYS A C 1
ATOM 784 O O . LYS A 1 99 ? -3.206 17.539 -9.124 1.00 60.38 99 LYS A O 1
ATOM 789 N N . VAL A 1 100 ? -4.587 17.514 -7.352 1.00 63.50 100 VAL A N 1
ATOM 790 C CA . VAL A 1 100 ? -3.657 16.868 -6.431 1.00 63.50 100 VAL A CA 1
ATOM 791 C C . VAL A 1 100 ? -3.432 15.431 -6.904 1.00 63.50 100 VAL A C 1
ATOM 793 O O . VAL A 1 100 ? -4.302 14.577 -6.741 1.00 63.50 100 VAL A O 1
ATOM 796 N N . VAL A 1 101 ? -2.280 15.164 -7.523 1.00 61.41 101 VAL A N 1
ATOM 797 C CA . VAL A 1 101 ? -1.893 13.806 -7.919 1.00 61.41 101 VAL A CA 1
ATOM 798 C C . VAL A 1 101 ? -1.157 13.165 -6.753 1.00 61.41 101 VAL A C 1
ATOM 800 O O . VAL A 1 101 ? -0.067 13.584 -6.364 1.00 61.41 101 VAL A O 1
ATOM 803 N N . CYS A 1 102 ? -1.787 12.155 -6.172 1.00 73.12 102 CYS A N 1
ATOM 804 C CA . CYS A 1 102 ? -1.142 11.268 -5.222 1.00 73.12 102 CYS A CA 1
ATOM 805 C C . CYS A 1 102 ? -0.317 10.235 -5.980 1.00 73.12 102 CYS A C 1
ATOM 807 O O . CYS A 1 102 ? -0.811 9.644 -6.936 1.00 73.12 102 CYS A O 1
ATOM 809 N N . GLY A 1 103 ? 0.928 10.025 -5.555 1.00 86.75 103 GLY A N 1
ATOM 810 C CA . GLY A 1 103 ? 1.831 9.084 -6.205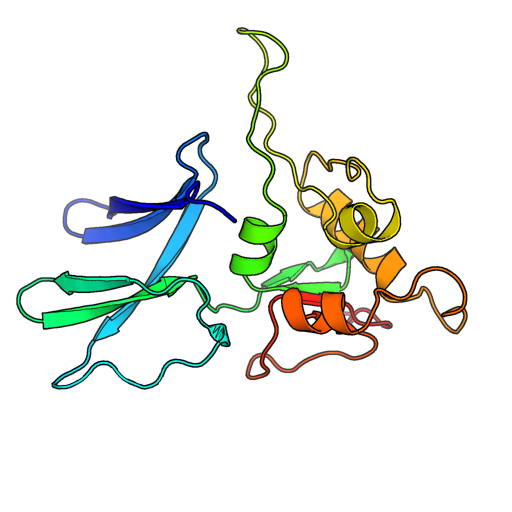 1.00 86.75 103 GLY A CA 1
ATOM 811 C C . GLY A 1 103 ? 2.401 8.046 -5.249 1.00 86.75 103 GLY A C 1
ATOM 812 O O . GLY A 1 103 ? 2.338 8.185 -4.024 1.00 86.75 103 GLY A O 1
ATOM 813 N N . PHE A 1 104 ? 2.997 7.015 -5.835 1.00 90.94 104 PHE A N 1
ATOM 814 C CA . PHE A 1 104 ? 3.732 5.975 -5.128 1.00 90.94 104 PHE A CA 1
ATOM 815 C C . PHE A 1 104 ? 5.213 6.064 -5.482 1.00 90.94 104 PHE A C 1
ATOM 817 O O . PHE A 1 104 ? 5.582 6.053 -6.652 1.00 90.94 104 PHE A O 1
ATOM 824 N N . GLY A 1 105 ? 6.070 6.163 -4.473 1.00 90.50 105 GLY A N 1
ATOM 825 C CA . GLY A 1 105 ? 7.516 6.081 -4.612 1.00 90.50 105 GLY A CA 1
ATOM 826 C C . GLY A 1 105 ? 7.977 4.634 -4.484 1.00 90.50 105 GLY A C 1
ATOM 827 O O . GLY A 1 105 ? 7.607 3.927 -3.537 1.00 90.50 105 GLY A O 1
ATOM 828 N N . CYS A 1 106 ? 8.818 4.179 -5.412 1.00 90.88 106 CYS A N 1
ATOM 829 C CA . CYS A 1 106 ? 9.398 2.847 -5.294 1.00 90.88 106 CYS A CA 1
ATOM 830 C C . CYS A 1 106 ? 10.463 2.799 -4.191 1.00 90.88 106 CYS A C 1
ATOM 832 O O . CYS A 1 106 ? 11.590 3.263 -4.364 1.00 90.88 106 CYS A O 1
ATOM 834 N N . ILE A 1 107 ? 10.133 2.136 -3.084 1.00 89.06 107 ILE A N 1
ATOM 835 C CA . ILE A 1 107 ? 11.039 1.916 -1.950 1.00 89.06 107 ILE A CA 1
ATOM 836 C C . ILE A 1 107 ? 12.313 1.187 -2.403 1.00 89.06 107 ILE A C 1
ATOM 838 O O . ILE A 1 107 ? 13.410 1.563 -1.993 1.00 89.06 107 ILE A O 1
ATOM 842 N N . PHE A 1 108 ? 12.185 0.184 -3.281 1.00 88.56 108 PHE A N 1
ATOM 843 C CA . PHE A 1 108 ? 13.330 -0.584 -3.772 1.00 88.56 108 PHE A CA 1
ATOM 844 C C . PHE A 1 108 ? 14.341 0.295 -4.519 1.00 88.56 108 PHE A C 1
ATOM 846 O O . PHE A 1 108 ? 15.520 0.299 -4.173 1.00 88.56 108 PHE A O 1
ATOM 853 N N . CYS A 1 109 ? 13.884 1.124 -5.462 1.00 88.19 109 CYS A N 1
ATOM 854 C CA . CYS A 1 109 ? 14.729 2.117 -6.125 1.00 88.19 109 CYS A CA 1
ATOM 855 C C . CYS A 1 109 ? 15.284 3.179 -5.170 1.00 88.19 109 CYS A C 1
ATOM 857 O O . CYS A 1 109 ? 16.444 3.555 -5.318 1.00 88.19 109 CYS A O 1
ATOM 859 N N . SER A 1 110 ? 14.496 3.651 -4.193 1.00 85.75 110 SER A N 1
ATOM 860 C CA . SER A 1 110 ? 14.975 4.626 -3.199 1.00 85.75 110 SER A CA 1
ATOM 861 C C . SER A 1 110 ? 16.193 4.099 -2.444 1.00 85.75 110 SER A C 1
ATOM 863 O O . SER A 1 110 ? 17.169 4.822 -2.259 1.00 85.75 110 SER A O 1
ATOM 865 N N . ALA A 1 111 ? 16.129 2.835 -2.024 1.00 84.75 111 ALA A N 1
ATOM 866 C CA . ALA A 1 111 ? 17.190 2.189 -1.270 1.00 84.75 111 ALA A CA 1
ATOM 867 C C . ALA A 1 111 ? 18.408 1.852 -2.143 1.00 84.75 111 ALA A C 1
ATOM 869 O O . ALA A 1 111 ? 19.533 2.007 -1.686 1.00 84.75 111 ALA A O 1
ATOM 870 N N . GLN A 1 112 ? 18.197 1.421 -3.392 1.00 79.69 112 GLN A N 1
ATOM 8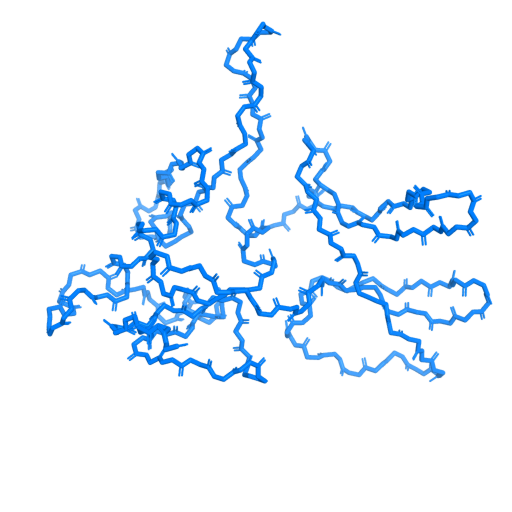71 C CA . GLN A 1 112 ? 19.282 1.070 -4.319 1.00 79.69 112 GLN A CA 1
ATOM 872 C C . GLN A 1 112 ? 20.076 2.295 -4.794 1.00 79.69 112 GLN A C 1
ATOM 874 O O . GLN A 1 112 ? 21.299 2.246 -4.865 1.00 79.69 112 GLN A O 1
ATOM 879 N N . ASN A 1 113 ? 19.394 3.393 -5.127 1.00 74.75 113 ASN A N 1
ATOM 880 C CA . ASN A 1 113 ? 20.030 4.557 -5.751 1.00 74.75 113 ASN A CA 1
ATOM 881 C C . ASN A 1 113 ? 20.566 5.580 -4.738 1.00 74.75 113 ASN A C 1
ATOM 883 O O . ASN A 1 113 ? 21.113 6.596 -5.160 1.00 74.75 113 ASN A O 1
ATOM 887 N N . HIS A 1 114 ? 20.359 5.370 -3.429 1.00 67.81 114 HIS A N 1
ATOM 888 C CA . HIS A 1 114 ? 20.633 6.366 -2.381 1.00 67.81 114 HIS A CA 1
ATOM 889 C C . HIS A 1 114 ? 20.092 7.772 -2.732 1.00 67.81 114 HIS A C 1
ATOM 891 O O . HIS A 1 114 ? 20.696 8.793 -2.408 1.00 67.81 114 HIS A O 1
ATOM 897 N N . GLY A 1 115 ? 18.950 7.827 -3.424 1.00 68.88 115 GLY A N 1
ATOM 898 C CA . GLY A 1 115 ? 18.422 9.036 -4.054 1.00 68.88 115 GLY A CA 1
ATOM 899 C C . GLY A 1 115 ? 16.896 9.019 -4.178 1.00 68.88 115 GLY A C 1
ATOM 900 O O . GLY A 1 115 ? 16.248 8.071 -3.716 1.00 68.88 115 GLY A O 1
ATOM 901 N N . PRO A 1 116 ? 16.293 10.068 -4.771 1.00 71.75 116 PRO A N 1
ATOM 902 C CA . PRO A 1 116 ? 14.848 10.138 -4.938 1.00 71.75 116 PRO A CA 1
ATOM 903 C C . PRO A 1 116 ? 14.365 8.979 -5.813 1.00 71.75 116 PRO A C 1
ATOM 905 O O . PRO A 1 116 ? 14.857 8.761 -6.920 1.00 71.75 116 PRO A O 1
ATOM 908 N N . ALA A 1 117 ? 13.404 8.214 -5.299 1.00 79.44 117 ALA A N 1
ATOM 909 C CA . ALA A 1 117 ? 12.771 7.160 -6.073 1.00 79.44 117 ALA A CA 1
ATOM 910 C C . ALA A 1 117 ? 11.934 7.745 -7.220 1.00 79.44 117 ALA A C 1
ATOM 912 O O . ALA A 1 117 ? 11.354 8.823 -7.053 1.00 79.44 117 ALA A O 1
ATOM 913 N N . PRO A 1 118 ? 11.798 7.021 -8.347 1.00 84.56 118 PRO A N 1
ATOM 914 C CA . PRO A 1 118 ? 10.764 7.332 -9.322 1.00 84.56 118 PRO A CA 1
ATOM 915 C C . PRO A 1 118 ? 9.392 7.331 -8.635 1.00 84.56 118 PRO A C 1
ATOM 917 O O . PRO A 1 118 ? 9.089 6.449 -7.820 1.00 84.56 118 PRO A O 1
ATOM 920 N N . ILE A 1 119 ? 8.594 8.353 -8.948 1.00 88.44 119 ILE A N 1
ATOM 921 C CA . ILE A 1 119 ? 7.230 8.526 -8.447 1.00 88.44 119 ILE A CA 1
ATOM 922 C C . ILE A 1 119 ? 6.269 8.129 -9.561 1.00 88.44 119 ILE A C 1
ATOM 924 O O . ILE A 1 119 ? 6.322 8.669 -10.664 1.00 88.44 119 ILE A O 1
ATOM 928 N N . TYR A 1 120 ? 5.370 7.210 -9.244 1.00 90.00 120 TYR A N 1
ATOM 929 C CA . TYR A 1 120 ? 4.345 6.699 -10.141 1.00 90.00 120 TYR A CA 1
ATOM 930 C C . TYR A 1 120 ? 3.011 7.350 -9.790 1.00 90.00 120 TYR A C 1
ATOM 932 O O . TYR A 1 120 ? 2.591 7.313 -8.635 1.00 90.00 120 TYR A O 1
ATOM 940 N N . GLY A 1 121 ? 2.351 7.974 -10.767 1.00 86.94 121 GLY A N 1
ATOM 941 C CA . GLY A 1 121 ? 1.119 8.745 -10.543 1.00 86.94 121 GLY A CA 1
ATOM 942 C C . GLY A 1 121 ? -0.148 7.903 -10.356 1.00 86.94 121 GLY A C 1
ATOM 943 O O . GLY A 1 121 ? -1.204 8.456 -10.066 1.00 86.94 121 GLY A O 1
ATOM 944 N N . ASN A 1 122 ? -0.074 6.585 -10.549 1.00 88.81 122 ASN A N 1
ATOM 945 C CA . ASN A 1 122 ? -1.188 5.663 -10.340 1.00 88.81 1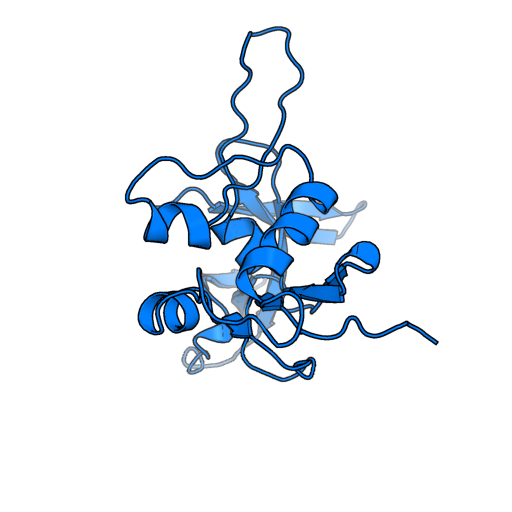22 ASN A CA 1
ATOM 946 C C . ASN A 1 122 ? -0.688 4.281 -9.886 1.00 88.81 122 ASN A C 1
ATOM 948 O O . ASN A 1 122 ? 0.508 3.987 -9.935 1.00 88.81 122 ASN A O 1
ATOM 952 N N . LEU A 1 123 ? -1.624 3.450 -9.425 1.00 91.00 123 LEU A N 1
ATOM 953 C CA . LEU A 1 123 ? -1.336 2.122 -8.891 1.00 91.00 123 LEU A CA 1
ATOM 954 C C . LEU A 1 123 ? -0.812 1.157 -9.962 1.00 91.00 123 LEU A C 1
ATOM 956 O O . LEU A 1 123 ? 0.134 0.426 -9.688 1.00 91.00 123 LEU A O 1
ATOM 960 N N . ASP A 1 124 ? -1.386 1.181 -11.163 1.00 92.94 124 ASP A N 1
ATOM 961 C CA . ASP A 1 124 ? -1.073 0.208 -12.215 1.00 92.94 124 ASP A CA 1
ATOM 962 C C . ASP A 1 124 ? 0.387 0.330 -12.665 1.00 92.94 124 ASP A C 1
ATOM 964 O O . ASP A 1 124 ? 1.144 -0.640 -12.626 1.00 92.94 124 ASP A O 1
ATOM 968 N N . THR A 1 125 ? 0.814 1.554 -12.991 1.00 92.88 125 THR A N 1
ATOM 969 C CA . THR A 1 125 ? 2.203 1.860 -13.377 1.00 92.88 125 THR A CA 1
ATOM 970 C C . THR A 1 125 ? 3.195 1.558 -12.258 1.00 92.88 125 THR A C 1
ATOM 972 O O . THR A 1 125 ? 4.296 1.069 -12.515 1.00 92.88 125 THR A O 1
ATOM 975 N N . PHE A 1 126 ? 2.801 1.802 -11.006 1.00 94.00 126 PHE A N 1
ATOM 976 C CA . PHE A 1 126 ? 3.616 1.461 -9.848 1.00 94.00 126 PHE A CA 1
ATOM 977 C C . PHE A 1 126 ? 3.794 -0.056 -9.720 1.00 94.00 126 PHE A C 1
ATOM 979 O O . PHE A 1 126 ? 4.917 -0.545 -9.602 1.00 94.00 126 PHE A O 1
ATOM 986 N N . MET A 1 127 ? 2.697 -0.811 -9.777 1.00 94.00 127 MET A N 1
ATOM 987 C CA . MET A 1 127 ? 2.700 -2.266 -9.640 1.00 94.00 127 MET A CA 1
ATOM 988 C C . MET A 1 127 ? 3.425 -2.958 -10.794 1.00 94.00 127 MET A C 1
ATOM 990 O O . MET A 1 127 ? 4.118 -3.953 -10.576 1.00 94.00 127 MET A O 1
ATOM 994 N N . GLU A 1 128 ? 3.312 -2.436 -12.012 1.00 91.31 128 GLU A N 1
ATOM 995 C CA . GLU A 1 128 ? 4.066 -2.941 -13.155 1.00 91.31 128 GLU A CA 1
ATOM 996 C C . GLU A 1 128 ? 5.576 -2.763 -12.958 1.00 91.31 128 GLU A C 1
ATOM 998 O O . GLU A 1 128 ? 6.327 -3.724 -13.141 1.00 91.31 128 GLU A O 1
ATOM 1003 N N . HIS A 1 129 ? 6.021 -1.591 -12.492 1.00 90.94 129 HIS A N 1
ATOM 1004 C CA . HIS A 1 129 ? 7.433 -1.359 -12.186 1.00 90.94 129 HIS A CA 1
ATOM 1005 C C . HIS A 1 129 ? 7.968 -2.320 -11.116 1.00 90.94 129 HIS A C 1
ATOM 1007 O O . HIS A 1 129 ? 9.087 -2.815 -11.236 1.00 90.94 129 HIS A O 1
ATOM 1013 N N . LEU A 1 130 ? 7.179 -2.644 -10.084 1.00 90.75 130 LEU A N 1
ATOM 1014 C CA . LEU A 1 130 ? 7.622 -3.561 -9.028 1.00 90.75 130 LEU A CA 1
ATOM 1015 C C . LEU A 1 130 ? 8.058 -4.931 -9.563 1.00 90.75 130 LEU A C 1
ATOM 1017 O O . LEU A 1 130 ? 8.960 -5.546 -8.994 1.00 90.75 130 LEU A O 1
ATOM 1021 N N . ARG A 1 131 ? 7.499 -5.382 -10.692 1.00 87.12 131 ARG A N 1
ATOM 1022 C CA . ARG A 1 131 ? 7.902 -6.643 -11.333 1.00 87.12 131 ARG A CA 1
ATOM 1023 C C . ARG A 1 131 ? 9.361 -6.653 -11.772 1.00 87.12 131 ARG A C 1
ATOM 1025 O O . ARG A 1 131 ? 9.966 -7.718 -11.833 1.00 87.12 131 ARG A O 1
ATOM 1032 N N . GLU A 1 132 ? 9.943 -5.492 -12.060 1.00 84.94 132 GLU A N 1
ATOM 1033 C CA . GLU A 1 132 ? 11.357 -5.378 -12.424 1.00 84.94 132 GLU A CA 1
ATOM 1034 C C . GLU A 1 132 ? 12.277 -5.807 -11.272 1.00 84.94 132 GLU A C 1
ATOM 1036 O O . GLU A 1 132 ? 13.352 -6.350 -11.521 1.00 84.94 132 GLU A O 1
ATOM 1041 N N . HIS A 1 133 ? 11.831 -5.645 -10.019 1.00 84.31 133 HIS A N 1
ATOM 1042 C CA . HIS A 1 133 ? 12.559 -6.100 -8.825 1.00 84.31 133 HIS A CA 1
ATOM 1043 C C . HIS A 1 133 ? 12.377 -7.597 -8.543 1.00 84.31 133 HIS A C 1
ATOM 1045 O O . HIS A 1 133 ? 13.209 -8.195 -7.862 1.00 84.31 133 HIS A O 1
ATOM 1051 N N . GLY A 1 134 ? 11.310 -8.208 -9.070 1.00 75.56 134 GLY A N 1
ATOM 1052 C CA . GLY A 1 134 ? 11.017 -9.640 -8.947 1.00 75.56 134 GLY A CA 1
ATOM 1053 C C . GLY A 1 134 ? 11.695 -10.526 -9.996 1.00 75.56 134 GLY A C 1
ATOM 1054 O O . GLY A 1 134 ? 11.495 -11.733 -9.956 1.00 75.56 134 GLY A O 1
ATOM 1055 N N . GLY A 1 135 ? 12.476 -9.942 -10.914 1.00 66.62 135 GLY A N 1
ATOM 1056 C CA . GLY A 1 135 ? 13.143 -10.648 -12.011 1.00 66.62 135 GLY A CA 1
ATOM 1057 C C . GLY A 1 135 ? 12.172 -11.055 -13.127 1.00 66.62 135 GLY A C 1
ATOM 1058 O O . GLY A 1 135 ? 11.271 -11.867 -12.932 1.00 66.62 135 GLY A O 1
ATOM 1059 N N . ARG A 1 136 ? 12.356 -10.526 -14.345 1.00 56.25 136 ARG A N 1
ATOM 1060 C CA . ARG A 1 136 ? 11.662 -11.062 -15.530 1.00 56.25 136 ARG A CA 1
ATOM 1061 C C . ARG A 1 136 ? 12.402 -12.325 -16.003 1.00 56.25 136 ARG A C 1
ATOM 1063 O O . ARG A 1 136 ? 13.414 -12.223 -16.691 1.00 56.25 136 ARG A O 1
ATOM 1070 N N . GLY A 1 137 ? 11.907 -13.509 -15.639 1.00 51.91 137 GLY A N 1
ATOM 1071 C CA . GLY A 1 137 ? 12.474 -14.800 -16.064 1.00 51.91 137 GLY A CA 1
ATOM 1072 C C . GLY A 1 137 ? 13.783 -15.188 -15.354 1.00 51.91 137 GLY A C 1
ATOM 1073 O O . GLY A 1 137 ? 14.032 -14.771 -14.227 1.00 51.91 137 GLY A O 1
ATOM 1074 N N . TYR A 1 138 ? 14.631 -15.992 -16.011 1.00 37.19 138 TYR A N 1
ATOM 1075 C CA . TYR A 1 138 ? 15.893 -16.526 -15.455 1.00 37.19 138 TYR A CA 1
ATOM 1076 C C . TYR A 1 138 ? 17.008 -15.476 -15.245 1.00 37.19 138 TYR A C 1
ATOM 1078 O O . TYR A 1 138 ? 18.073 -15.802 -14.726 1.00 37.19 138 TYR A O 1
ATOM 1086 N N . ALA A 1 139 ? 16.791 -14.215 -15.629 1.00 42.47 139 ALA A N 1
ATOM 1087 C CA . ALA A 1 139 ? 17.772 -13.140 -15.508 1.00 42.47 139 ALA A CA 1
ATOM 1088 C C . ALA A 1 139 ? 17.601 -12.374 -14.182 1.00 42.47 139 ALA A C 1
ATOM 1090 O O . ALA A 1 139 ? 17.146 -11.232 -14.149 1.00 42.47 139 ALA A O 1
ATOM 1091 N N . TRP A 1 140 ? 17.993 -13.006 -13.073 1.00 49.06 140 TRP A N 1
ATOM 1092 C CA . TRP A 1 140 ? 18.010 -12.405 -11.726 1.00 49.06 140 TRP A CA 1
ATOM 1093 C C . TRP A 1 140 ? 19.175 -11.414 -11.502 1.00 49.06 140 TRP A C 1
ATOM 1095 O O . TRP A 1 140 ? 19.385 -10.900 -10.405 1.00 49.06 140 TRP A O 1
ATOM 1105 N N . ASP A 1 141 ? 19.963 -11.162 -12.545 1.00 47.16 141 ASP A N 1
ATOM 1106 C CA . ASP A 1 141 ? 21.378 -10.805 -12.428 1.00 47.16 141 ASP A CA 1
ATOM 1107 C C . ASP A 1 141 ? 21.668 -9.321 -12.147 1.00 47.16 141 ASP A C 1
ATOM 1109 O O . ASP A 1 141 ? 22.821 -8.950 -11.970 1.00 47.16 141 ASP A O 1
ATOM 1113 N N . ARG A 1 142 ? 20.676 -8.414 -12.105 1.00 50.84 142 ARG A N 1
ATOM 1114 C CA . ARG A 1 142 ? 21.026 -6.974 -12.030 1.00 50.84 142 ARG A CA 1
ATOM 1115 C C . ARG A 1 142 ? 20.419 -6.124 -10.929 1.00 50.84 142 ARG A C 1
ATOM 1117 O O . ARG A 1 142 ? 21.019 -5.094 -10.642 1.00 50.84 142 ARG A O 1
ATOM 1124 N N . LYS A 1 143 ? 19.302 -6.489 -10.287 1.00 64.25 143 LYS A N 1
ATOM 1125 C CA . LYS A 1 143 ? 18.654 -5.598 -9.291 1.00 64.25 143 LYS A CA 1
ATOM 1126 C C . LYS A 1 143 ? 17.831 -6.321 -8.220 1.00 64.25 143 LYS A C 1
ATOM 1128 O O . LYS A 1 143 ? 16.763 -5.842 -7.845 1.00 64.25 143 LYS A O 1
ATOM 1133 N N . LYS A 1 144 ? 18.293 -7.468 -7.704 1.00 72.75 144 LYS A N 1
ATOM 1134 C CA . LYS A 1 144 ? 17.632 -8.065 -6.531 1.00 72.75 144 LYS A CA 1
ATOM 1135 C C . LYS A 1 144 ? 17.707 -7.065 -5.364 1.00 72.75 144 LYS A C 1
ATOM 1137 O O . LYS A 1 144 ? 18.813 -6.630 -5.032 1.00 72.75 144 LYS A O 1
ATOM 1142 N N . PRO A 1 145 ? 16.583 -6.711 -4.717 1.00 82.75 145 PRO A N 1
ATOM 1143 C CA . PRO A 1 145 ? 16.627 -5.945 -3.4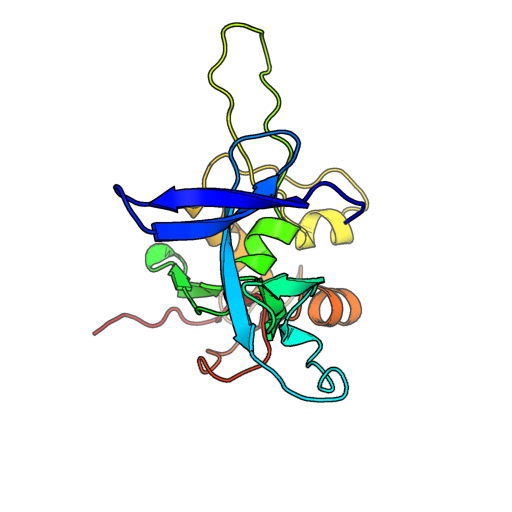80 1.00 82.75 145 PRO A CA 1
ATOM 1144 C C . PRO A 1 145 ? 17.488 -6.659 -2.429 1.00 82.75 145 PRO A C 1
ATOM 1146 O O . PRO A 1 145 ? 17.483 -7.889 -2.340 1.00 82.75 145 PRO A O 1
ATOM 1149 N N . SER A 1 146 ? 18.239 -5.895 -1.634 1.00 85.94 146 SER A N 1
ATOM 1150 C CA . SER A 1 146 ? 19.059 -6.464 -0.563 1.00 85.94 146 SER A CA 1
ATOM 1151 C C . SER A 1 146 ? 18.184 -7.173 0.478 1.00 85.94 146 SER A C 1
ATOM 1153 O O . SER A 1 146 ? 17.047 -6.765 0.719 1.00 85.94 146 SER A O 1
ATOM 1155 N N . GLN A 1 147 ? 18.708 -8.217 1.129 1.00 86.75 147 GLN A N 1
ATOM 1156 C CA . GLN A 1 147 ? 17.947 -8.963 2.140 1.00 86.75 147 GLN A CA 1
ATOM 1157 C C . GLN A 1 147 ? 17.384 -8.066 3.260 1.00 86.75 147 GLN A C 1
ATOM 1159 O O . GLN A 1 147 ? 16.188 -8.159 3.520 1.00 86.75 147 GLN A O 1
ATOM 1164 N N . PRO A 1 148 ? 18.147 -7.108 3.830 1.00 89.00 148 PRO A N 1
ATOM 1165 C CA . PRO A 1 148 ? 17.603 -6.210 4.852 1.00 89.00 148 PRO A CA 1
ATOM 1166 C C . PRO A 1 148 ? 16.409 -5.380 4.365 1.00 89.00 148 PRO A C 1
ATOM 1168 O O . PRO A 1 148 ? 15.505 -5.056 5.133 1.00 89.00 148 PRO A O 1
ATOM 1171 N N . LEU A 1 149 ? 16.392 -5.027 3.076 1.00 87.38 149 LEU A N 1
ATOM 1172 C CA . LEU A 1 149 ? 15.288 -4.292 2.477 1.00 87.38 149 LEU A CA 1
ATOM 1173 C C . LEU A 1 149 ? 14.061 -5.181 2.274 1.00 87.38 149 LEU A C 1
ATOM 1175 O O . LEU A 1 149 ? 12.943 -4.722 2.508 1.00 87.38 149 LEU A O 1
ATOM 1179 N N . LEU A 1 150 ? 14.259 -6.438 1.871 1.00 89.62 150 LEU A N 1
ATOM 1180 C CA . LEU A 1 150 ? 13.188 -7.433 1.783 1.00 89.62 150 LEU A CA 1
ATOM 1181 C C . LEU A 1 150 ? 12.565 -7.697 3.153 1.00 89.62 150 LEU A C 1
ATOM 1183 O O . LEU A 1 150 ? 11.342 -7.698 3.259 1.00 89.62 150 LEU A O 1
ATOM 1187 N N . ASP A 1 151 ? 13.381 -7.806 4.199 1.00 88.75 151 ASP A N 1
ATOM 1188 C CA . ASP A 1 151 ? 12.909 -8.016 5.569 1.00 88.75 151 ASP A CA 1
ATOM 1189 C C . ASP A 1 151 ? 12.110 -6.799 6.068 1.00 88.75 151 ASP A C 1
ATOM 1191 O O . ASP A 1 151 ? 11.003 -6.936 6.589 1.00 88.75 151 ASP A O 1
ATOM 1195 N N . TRP A 1 152 ? 12.607 -5.576 5.838 1.00 85.88 152 TRP A N 1
ATOM 1196 C CA . TRP A 1 152 ? 11.913 -4.344 6.240 1.00 85.88 152 TRP A CA 1
ATOM 1197 C C . TRP A 1 152 ? 10.604 -4.103 5.471 1.00 85.88 152 TRP A C 1
ATOM 1199 O O . TRP A 1 152 ? 9.602 -3.624 6.024 1.00 85.88 152 TRP A O 1
ATOM 1209 N N . THR A 1 153 ? 10.598 -4.422 4.177 1.00 88.75 153 THR A N 1
ATOM 1210 C CA . THR A 1 153 ? 9.392 -4.352 3.342 1.00 88.75 153 THR A CA 1
ATOM 1211 C C . THR A 1 153 ? 8.485 -5.561 3.509 1.00 88.75 153 THR A C 1
ATOM 1213 O O . THR A 1 153 ? 7.392 -5.515 2.962 1.00 88.75 153 THR A O 1
ATOM 1216 N N . ARG A 1 154 ? 8.900 -6.601 4.247 1.00 91.88 154 ARG A N 1
ATOM 1217 C CA . ARG A 1 154 ? 8.217 -7.902 4.326 1.00 91.88 154 ARG A CA 1
ATOM 1218 C C . ARG A 1 154 ? 7.800 -8.380 2.936 1.00 91.88 154 ARG A C 1
ATOM 1220 O O . ARG A 1 154 ? 6.627 -8.621 2.660 1.00 91.88 154 ARG A O 1
ATOM 1227 N N . CYS A 1 155 ? 8.775 -8.397 2.030 1.00 92.44 155 CYS A N 1
ATOM 1228 C CA . CYS A 1 155 ? 8.571 -8.697 0.623 1.00 92.44 155 CYS A CA 1
ATOM 1229 C C . CYS A 1 155 ? 8.902 -10.161 0.323 1.00 92.44 155 CYS A C 1
ATOM 1231 O O . CYS A 1 155 ? 10.053 -10.575 0.463 1.00 92.44 155 CYS A O 1
ATOM 1233 N N . ILE A 1 156 ? 7.930 -10.924 -0.181 1.00 92.88 156 ILE A N 1
ATOM 1234 C CA . ILE A 1 156 ? 8.168 -12.272 -0.716 1.00 92.88 156 ILE A CA 1
ATOM 1235 C C . ILE A 1 156 ? 8.418 -12.161 -2.221 1.00 92.88 156 ILE A C 1
ATOM 1237 O O . ILE A 1 156 ? 7.545 -11.726 -2.970 1.00 92.88 156 ILE A O 1
ATOM 1241 N N . LEU A 1 157 ? 9.602 -12.572 -2.675 1.00 89.56 157 LEU A N 1
ATOM 1242 C CA . LEU A 1 157 ? 9.984 -12.557 -4.090 1.00 89.56 157 LEU A CA 1
ATOM 1243 C C . LEU A 1 157 ? 10.049 -13.966 -4.677 1.00 89.56 157 LEU A C 1
ATOM 1245 O O . LEU A 1 157 ? 10.502 -14.899 -4.018 1.00 89.56 157 LEU A O 1
ATOM 1249 N N . GLY A 1 158 ? 9.687 -14.092 -5.954 1.00 84.56 158 GLY A N 1
ATOM 1250 C CA . GLY A 1 158 ? 10.036 -15.260 -6.770 1.00 84.56 158 GLY A CA 1
ATOM 1251 C C . GLY A 1 158 ? 9.101 -16.463 -6.661 1.00 84.56 158 GLY A C 1
ATOM 1252 O O . GLY A 1 158 ? 9.279 -17.432 -7.393 1.00 84.56 158 GLY A O 1
ATOM 1253 N N . ARG A 1 159 ? 8.087 -16.393 -5.800 1.00 89.00 159 ARG A N 1
ATOM 1254 C CA . ARG A 1 159 ? 7.001 -17.375 -5.691 1.00 89.00 159 ARG A CA 1
ATOM 1255 C C . ARG A 1 159 ? 5.692 -16.672 -5.373 1.00 89.00 159 ARG A C 1
ATOM 1257 O O . ARG A 1 159 ? 5.716 -15.521 -4.948 1.00 89.00 159 ARG A O 1
ATOM 1264 N N . ILE A 1 160 ? 4.581 -17.374 -5.535 1.00 90.56 160 ILE A N 1
ATOM 1265 C CA . ILE A 1 160 ? 3.274 -16.919 -5.062 1.00 90.56 160 ILE A CA 1
ATOM 1266 C C . ILE A 1 160 ? 3.187 -17.219 -3.562 1.00 90.56 160 ILE A C 1
ATOM 1268 O O . ILE A 1 160 ? 3.549 -18.317 -3.128 1.00 90.56 160 ILE A O 1
ATOM 1272 N N . ALA A 1 161 ? 2.788 -16.222 -2.775 1.00 92.12 161 ALA A N 1
ATOM 1273 C CA . ALA A 1 161 ? 2.553 -16.370 -1.343 1.00 92.12 161 ALA A CA 1
ATOM 1274 C C . ALA A 1 161 ? 1.074 -16.646 -1.058 1.00 92.12 161 ALA A C 1
ATOM 1276 O O . ALA A 1 161 ? 0.213 -16.020 -1.678 1.00 92.12 161 ALA A O 1
ATOM 1277 N N . ASP A 1 162 ? 0.792 -17.537 -0.109 1.00 92.12 162 ASP A N 1
ATOM 1278 C CA . ASP A 1 162 ? -0.561 -17.781 0.394 1.00 92.12 162 ASP A CA 1
ATOM 1279 C C . ASP A 1 162 ? -1.064 -16.592 1.224 1.00 92.12 162 ASP A C 1
ATOM 1281 O O . ASP A 1 162 ? -0.283 -15.899 1.877 1.00 92.12 162 ASP A O 1
ATOM 1285 N N . ASP A 1 163 ? -2.375 -16.359 1.235 1.00 90.38 163 ASP A N 1
ATOM 1286 C CA . ASP A 1 163 ? -2.979 -15.196 1.893 1.00 90.38 163 ASP A CA 1
ATOM 1287 C C . ASP A 1 163 ? -2.746 -15.163 3.419 1.00 90.38 163 ASP A C 1
ATOM 1289 O O . ASP A 1 163 ? -2.828 -14.094 4.041 1.00 90.38 163 ASP A O 1
ATOM 1293 N N . SER A 1 164 ? -2.423 -16.309 4.026 1.00 89.00 164 SER A N 1
ATOM 1294 C CA . SER A 1 164 ? -2.072 -16.442 5.444 1.00 89.00 164 SER A CA 1
ATOM 1295 C C . SER A 1 164 ? -0.614 -16.085 5.776 1.00 89.00 164 SER A C 1
ATOM 1297 O O . SER A 1 164 ? -0.291 -15.888 6.949 1.00 89.00 164 SER A O 1
ATOM 1299 N N . GLU A 1 165 ? 0.266 -15.965 4.776 1.00 90.50 165 GLU A N 1
ATOM 1300 C CA . GLU A 1 165 ? 1.694 -15.707 4.988 1.00 90.50 165 GLU A CA 1
ATOM 1301 C C . GLU A 1 165 ? 2.012 -14.264 5.412 1.00 90.50 165 GLU A C 1
ATOM 1303 O O . GLU A 1 165 ? 1.292 -13.308 5.099 1.00 90.50 165 GLU A O 1
ATOM 1308 N N . ASP A 1 166 ? 3.151 -14.096 6.102 1.00 88.25 166 ASP A N 1
ATOM 1309 C CA . ASP A 1 166 ? 3.639 -12.792 6.569 1.00 88.25 166 ASP A CA 1
ATOM 1310 C C . ASP A 1 166 ? 4.338 -11.995 5.478 1.00 88.25 166 ASP A C 1
ATOM 1312 O O . ASP A 1 166 ? 5.550 -12.093 5.284 1.00 88.25 166 ASP A O 1
ATOM 1316 N N . PHE A 1 167 ? 3.555 -11.184 4.769 1.00 92.56 167 PHE A N 1
ATOM 1317 C CA . PHE A 1 167 ? 4.074 -10.245 3.787 1.00 92.56 167 PHE A CA 1
ATOM 1318 C C . PHE A 1 167 ? 3.227 -8.980 3.674 1.00 92.56 167 PHE A C 1
ATOM 1320 O O . PHE A 1 167 ? 2.008 -8.991 3.866 1.00 92.56 167 PHE A O 1
ATOM 1327 N N . ASP A 1 168 ? 3.889 -7.890 3.287 1.00 93.44 168 ASP A N 1
ATOM 1328 C CA . ASP A 1 168 ? 3.231 -6.660 2.840 1.00 93.44 168 ASP A CA 1
ATOM 1329 C C . ASP A 1 168 ? 3.064 -6.638 1.321 1.00 93.44 168 ASP A C 1
ATOM 1331 O O . ASP A 1 168 ? 2.074 -6.118 0.808 1.00 93.44 168 ASP A O 1
ATOM 1335 N N . ILE A 1 169 ? 4.036 -7.201 0.602 1.00 94.81 169 ILE A N 1
ATOM 1336 C CA . ILE A 1 169 ? 4.061 -7.303 -0.856 1.00 94.81 169 ILE A CA 1
ATOM 1337 C C . ILE A 1 169 ? 4.642 -8.661 -1.260 1.00 94.81 169 ILE A C 1
ATOM 1339 O O . ILE A 1 169 ? 5.633 -9.133 -0.709 1.00 94.81 169 ILE A O 1
ATOM 1343 N N . ASN A 1 170 ? 4.026 -9.297 -2.240 1.00 94.62 170 ASN A N 1
ATOM 1344 C CA . ASN A 1 170 ? 4.514 -10.493 -2.887 1.00 94.62 170 ASN A CA 1
ATOM 1345 C C . ASN A 1 170 ? 4.593 -10.229 -4.394 1.00 94.62 170 ASN A C 1
ATOM 1347 O O . ASN A 1 170 ? 3.607 -9.855 -5.030 1.00 94.62 170 ASN A O 1
ATOM 1351 N N . ILE A 1 171 ? 5.800 -10.381 -4.938 1.00 92.38 171 ILE A N 1
ATOM 1352 C CA . ILE A 1 171 ? 6.116 -10.138 -6.348 1.00 92.38 171 ILE A CA 1
ATOM 1353 C C . ILE A 1 171 ? 6.524 -11.488 -6.946 1.00 92.38 171 ILE A C 1
ATOM 1355 O O . ILE A 1 171 ? 7.686 -11.902 -6.808 1.00 92.38 171 ILE A O 1
ATOM 1359 N N . PRO A 1 172 ? 5.575 -12.223 -7.545 1.00 88.81 172 PRO A N 1
ATOM 1360 C CA . PRO A 1 172 ? 5.860 -13.521 -8.128 1.00 88.81 172 PRO A CA 1
ATOM 1361 C C . PRO A 1 172 ? 6.587 -13.376 -9.475 1.00 88.81 172 PRO A C 1
ATOM 1363 O O . PRO A 1 172 ? 6.434 -12.391 -10.196 1.00 88.81 172 PRO A O 1
ATOM 1366 N N . THR A 1 173 ? 7.382 -14.385 -9.833 1.00 78.19 173 THR A N 1
ATOM 1367 C CA . THR A 1 173 ? 8.060 -14.491 -11.143 1.00 78.19 173 THR A CA 1
ATOM 1368 C C . THR A 1 173 ? 7.107 -14.854 -12.273 1.00 78.19 173 THR A C 1
ATOM 1370 O O . THR A 1 173 ? 7.322 -14.470 -13.423 1.00 78.19 173 THR A O 1
ATOM 1373 N N . VAL A 1 174 ? 6.040 -15.578 -11.941 1.00 69.06 174 VAL A N 1
ATOM 1374 C CA . VAL A 1 174 ? 4.971 -15.981 -12.850 1.00 69.06 174 VAL A CA 1
ATOM 1375 C C . VAL A 1 174 ? 3.687 -15.349 -12.330 1.00 69.06 174 VAL A C 1
ATOM 1377 O O . VAL A 1 174 ? 3.341 -15.529 -11.166 1.00 69.06 174 VAL A O 1
ATOM 1380 N N . ALA A 1 175 ? 3.007 -14.566 -13.168 1.00 60.38 175 ALA A N 1
ATOM 1381 C CA . ALA A 1 175 ? 1.691 -14.055 -12.809 1.00 60.38 175 ALA A CA 1
ATOM 1382 C C . ALA A 1 175 ? 0.717 -15.237 -12.763 1.00 60.38 175 ALA A C 1
ATOM 1384 O O . ALA A 1 175 ? 0.695 -16.035 -13.702 1.00 60.38 175 ALA A O 1
ATOM 1385 N N . GLU A 1 176 ? -0.072 -15.355 -11.694 1.00 54.62 176 GLU A N 1
ATOM 1386 C CA . GLU A 1 176 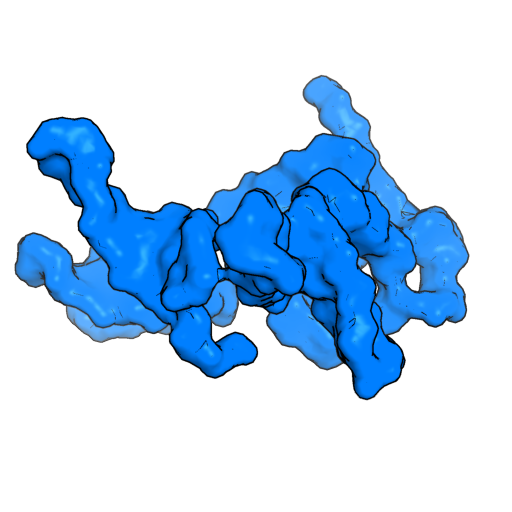? -1.222 -16.258 -11.701 1.00 54.62 176 GLU A CA 1
ATOM 1387 C C . GLU A 1 176 ? -2.153 -15.797 -12.823 1.00 54.62 176 GLU A C 1
ATOM 1389 O O . GLU A 1 176 ? -2.755 -14.725 -12.750 1.00 54.62 176 GLU A O 1
ATOM 1394 N N . VAL A 1 177 ? -2.212 -16.571 -13.908 1.00 48.22 177 VAL A N 1
ATOM 1395 C CA . VAL A 1 177 ? -3.256 -16.415 -14.916 1.00 48.22 177 VAL A CA 1
ATOM 1396 C C . VAL A 1 177 ? -4.532 -16.851 -14.212 1.00 48.22 177 VAL A C 1
ATOM 1398 O O . VAL A 1 177 ? -4.726 -18.042 -13.983 1.00 48.22 177 VAL A O 1
ATOM 1401 N N . GLY A 1 178 ? -5.336 -15.883 -13.769 1.00 45.22 178 GLY A N 1
ATOM 1402 C CA . GLY A 1 178 ? -6.636 -16.161 -13.169 1.00 45.22 178 GLY A CA 1
ATOM 1403 C C . GLY A 1 178 ? -7.461 -17.017 -14.128 1.00 45.22 178 GLY A C 1
ATOM 1404 O O . GLY A 1 178 ? -7.676 -16.611 -15.271 1.00 45.22 178 GLY A O 1
ATOM 1405 N N . GLY A 1 179 ? -7.834 -18.212 -13.671 1.00 31.88 179 GLY A N 1
ATOM 1406 C CA . GLY A 1 179 ? -8.865 -19.042 -14.293 1.00 31.88 179 GLY A CA 1
ATOM 1407 C C . GLY A 1 179 ? -10.254 -18.586 -13.883 1.00 31.88 179 GLY A C 1
ATOM 1408 O O . GLY A 1 179 ? -10.378 -18.017 -12.773 1.00 31.88 179 GLY A O 1
#

Foldseek 3Di:
DPDQWDWDWDDDPDPDTFIWIQGNQDRDIFGWDKDWDPDDDDDDDCLFPDWDWDQDPNTTIITGTALFWDADQVQLKTAGVVLQVVQWDRQDAPDPPRDRQTWGFDPQQCVVVVDGGDTHSDDNVVSNVVLVCQDQPPCNDDRPRDPVSCVVQVEAHADDDDSPDRGRMYRHNDRPPDD

Organism: Arthroderma otae (strain ATCC MYA-4605 / CBS 113480) (NCBI:txid554155)

Secondary structure (DSSP, 8-state):
--S-EEEEEEEETTTEEEEEEEETTSS-EEEEEEEEE-SSPP---GGG-S-EEEEETTEEEEEEE----EEETTTTEEE-HHHHHHHEE----SSTTS----EEE-HHHHHHTTSPPPEESSHHHHHHHHHHHT-STT--SS-PPPHHHHHHHTEEESSPPPTTSS-SEEE-SS-----

Sequence (179 aa):
MKNSFRIDNRPVGMYMLQSSWHCSKCSFEGIVQESKFSGKAPVLSSMLGPVKTSIIQGMRVLQMFDQTVRLHGPSGNRYRWIFLAKSHVECRPSKPTDKVVCGFGCIFCSAQNHGPAPIYGNLDTFMEHLREHGGRGYAWDRKKPSQPLLDWTRCILGRIADDSEDFDINIPTVAEVGG

pLDDT: mean 80.5, std 13.49, range [31.88, 95.31]